Protein AF-A0A2T4K9V9-F1 (afdb_monomer_lite)

Organism: NCBI:txid586733

Radius of gyration: 20.97 Å; chains: 1; bounding box: 60×31×53 Å

Sequence (143 aa):
ILSKDGLMMILNDSIKNFSEFPALGLVLAVMLGIGVAEKTGYFDKLMVQVVHKAPKKFIVTVIIIIGILGNAAGDAAPIVLPPLTAMVFIKLGYHPIAGLAMAYASAIGGFSANFMIGMSDALLYAFTKPATQIVAKDVPVNV

Secondary structure (DSSP, 8-state):
--SHHHHHHHHHHHHHHHHT-HHHHHHHHHHHHHHHHHHTTHHHHHHHHHHHHS-GGGHHHHHHHHHHHGGGGTTHHHHHHHHHHHHHHHHHTS-HHHHHHHHHHHHHHTTT--SS--HHHHHHHHHHHHHHHHH-TT-----

InterPro domains:
  IPR004697 p-Aminobenzoyl-glutamate transport protein AbgT [PF03806] (1-142)
  IPR004697 p-Aminobenzoyl-glutamate transport protein AbgT [PTHR30282] (1-143)

pLDDT: mean 87.5, std 5.41, range [62.59, 95.69]

Foldseek 3Di:
DPDPVVVVCCVVCVVVCVVPQQLPVVCVVLCVVLVVCVVVCVLLVVLLVQLVPDDPVCSLVSLLQCLLACLSNPPCQLPRSLVSQLVVCVVVVHHSVVSNCSSNCSNVVNNPPDPDDGSVNVNCCSVVQVVVCVPDNPDDDDD

Structure (mmCIF, N/CA/C/O backbone):
data_AF-A0A2T4K9V9-F1
#
_entry.id   AF-A0A2T4K9V9-F1
#
loop_
_atom_site.group_PDB
_atom_site.id
_atom_site.type_symbol
_atom_site.label_atom_id
_atom_site.label_alt_id
_atom_site.label_comp_id
_atom_site.label_asym_id
_atom_site.label_entity_id
_atom_site.label_seq_id
_atom_site.pdbx_PDB_ins_code
_atom_site.Cartn_x
_atom_site.Cartn_y
_atom_site.Cartn_z
_atom_site.occupancy
_atom_site.B_iso_or_equiv
_atom_site.auth_seq_id
_atom_site.auth_comp_id
_atom_site.auth_asym_id
_atom_site.auth_atom_id
_atom_site.pdbx_PDB_model_num
ATOM 1 N N . ILE A 1 1 ? 30.217 -10.561 -19.905 1.00 62.59 1 ILE A N 1
ATOM 2 C CA . ILE A 1 1 ? 30.244 -9.558 -18.808 1.00 62.59 1 ILE A CA 1
ATOM 3 C C . ILE A 1 1 ? 31.646 -9.322 -18.253 1.00 62.59 1 ILE A C 1
ATOM 5 O O . ILE A 1 1 ? 32.067 -8.181 -18.276 1.00 62.59 1 ILE A O 1
ATOM 9 N N . LEU A 1 2 ? 32.413 -10.351 -17.865 1.00 78.88 2 LEU A N 1
ATOM 10 C CA . LEU A 1 2 ? 33.828 -10.211 -17.447 1.00 78.88 2 LEU A CA 1
ATOM 11 C C . LEU A 1 2 ? 34.828 -10.037 -18.620 1.00 78.88 2 LEU A C 1
ATOM 13 O O . LEU A 1 2 ? 35.995 -10.397 -18.514 1.00 78.88 2 LEU A O 1
ATOM 17 N N . SER A 1 3 ? 34.374 -9.507 -19.757 1.00 92.50 3 SER A N 1
ATOM 18 C CA . SER A 1 3 ? 35.203 -9.183 -20.925 1.00 92.50 3 SER A CA 1
ATOM 19 C C . SER A 1 3 ? 35.274 -7.667 -21.100 1.00 92.50 3 SER A C 1
ATOM 21 O O . SER A 1 3 ? 34.390 -6.956 -20.622 1.00 92.50 3 SER A O 1
ATOM 23 N N . LYS A 1 4 ? 36.290 -7.161 -21.812 1.00 90.38 4 LYS A N 1
ATOM 24 C CA . LYS A 1 4 ? 36.437 -5.724 -22.112 1.00 90.38 4 LYS A CA 1
ATOM 25 C C . LYS A 1 4 ? 35.155 -5.127 -22.710 1.00 90.38 4 LYS A C 1
ATOM 27 O O . LYS A 1 4 ? 34.688 -4.098 -22.234 1.00 90.38 4 LYS A O 1
ATOM 32 N N . ASP A 1 5 ? 34.553 -5.824 -23.672 1.00 90.88 5 ASP A N 1
ATOM 33 C CA . ASP A 1 5 ? 33.308 -5.395 -24.319 1.00 90.88 5 ASP A CA 1
ATOM 34 C C . ASP A 1 5 ? 32.115 -5.433 -23.356 1.00 90.88 5 ASP A C 1
ATOM 36 O O . ASP A 1 5 ? 31.276 -4.539 -23.366 1.00 90.88 5 ASP A O 1
ATOM 40 N N . GLY A 1 6 ? 32.063 -6.427 -22.462 1.00 90.12 6 GLY A N 1
ATOM 41 C CA . GLY A 1 6 ? 31.031 -6.509 -21.429 1.00 90.12 6 GLY A CA 1
ATOM 42 C C . GLY A 1 6 ? 31.125 -5.379 -20.402 1.00 90.12 6 GLY A C 1
ATOM 43 O O . GLY A 1 6 ? 30.097 -4.849 -19.991 1.00 90.12 6 GLY A O 1
ATOM 44 N N . LEU A 1 7 ? 32.344 -4.985 -20.020 1.00 91.31 7 LEU A N 1
ATOM 45 C CA . LEU A 1 7 ? 32.579 -3.850 -19.127 1.00 91.31 7 LEU A CA 1
ATOM 46 C C . LEU A 1 7 ? 32.198 -2.526 -19.806 1.00 91.31 7 LEU A C 1
ATOM 48 O O . LEU A 1 7 ? 31.542 -1.692 -19.188 1.00 91.31 7 LEU A O 1
ATOM 52 N N . MET A 1 8 ? 32.562 -2.353 -21.082 1.00 92.12 8 MET A N 1
ATOM 53 C CA . MET A 1 8 ? 32.164 -1.185 -21.876 1.00 92.12 8 MET A CA 1
ATOM 54 C C . MET A 1 8 ? 30.644 -1.089 -22.021 1.00 92.12 8 MET A C 1
ATOM 56 O O . MET A 1 8 ? 30.098 -0.008 -21.833 1.00 92.12 8 MET A O 1
ATOM 60 N N . MET A 1 9 ? 29.961 -2.205 -22.288 1.00 93.56 9 MET A N 1
ATOM 61 C CA . MET A 1 9 ? 28.498 -2.254 -22.361 1.00 93.56 9 MET A CA 1
ATOM 62 C C . MET A 1 9 ? 27.859 -1.823 -21.037 1.00 93.56 9 MET A C 1
ATOM 64 O O . MET A 1 9 ? 27.000 -0.950 -21.030 1.00 93.56 9 MET A O 1
ATOM 68 N N . ILE A 1 10 ? 28.314 -2.367 -19.900 1.00 92.44 10 ILE A N 1
ATOM 69 C CA . ILE A 1 10 ? 27.787 -1.973 -18.584 1.00 92.44 10 ILE A CA 1
ATOM 70 C C . ILE A 1 10 ? 27.996 -0.475 -18.353 1.00 92.44 10 ILE A C 1
ATOM 72 O O . ILE A 1 10 ? 27.044 0.221 -18.022 1.00 92.44 10 ILE A O 1
ATOM 76 N N . LEU A 1 11 ? 29.212 0.040 -18.535 1.00 91.00 11 LEU A N 1
ATOM 77 C CA . LEU A 1 11 ? 29.516 1.443 -18.242 1.00 91.00 11 LEU A CA 1
ATOM 78 C C . LEU A 1 11 ? 28.771 2.419 -19.166 1.00 91.00 11 LEU A C 1
ATOM 80 O O . LEU A 1 11 ? 28.306 3.452 -18.689 1.00 91.00 11 LEU A O 1
ATOM 84 N N . ASN A 1 12 ? 28.620 2.086 -20.450 1.00 93.62 12 ASN A N 1
ATOM 85 C CA . ASN A 1 12 ? 27.952 2.954 -21.421 1.00 93.62 12 ASN A CA 1
ATOM 86 C C . ASN A 1 12 ? 26.423 2.899 -21.301 1.00 93.62 12 ASN A C 1
ATOM 88 O O . ASN A 1 12 ? 25.767 3.940 -21.355 1.00 93.62 12 ASN A O 1
ATOM 92 N N . ASP A 1 13 ? 25.853 1.708 -21.101 1.00 93.31 13 ASP A N 1
ATOM 93 C CA . ASP A 1 13 ? 24.401 1.521 -21.149 1.00 93.31 13 ASP A CA 1
ATOM 94 C C . ASP A 1 13 ? 23.731 1.667 -19.774 1.00 93.31 13 ASP A C 1
ATOM 96 O O . ASP A 1 13 ? 22.511 1.797 -19.712 1.00 93.31 13 ASP A O 1
ATOM 100 N N . SER A 1 14 ? 24.481 1.687 -18.661 1.00 91.81 14 SER A N 1
ATOM 101 C CA . SER A 1 14 ? 23.902 1.743 -17.302 1.00 91.81 14 SER A CA 1
ATOM 102 C C . SER A 1 14 ? 22.948 2.919 -17.091 1.00 91.81 14 SER A C 1
ATOM 104 O O . SER A 1 14 ? 21.842 2.719 -16.594 1.00 91.81 14 SER A O 1
ATOM 106 N N . ILE A 1 15 ? 23.349 4.138 -17.474 1.00 92.56 15 ILE A N 1
ATOM 107 C CA . ILE A 1 15 ? 22.515 5.338 -17.281 1.00 92.56 15 ILE A CA 1
ATOM 108 C C . ILE A 1 15 ? 21.251 5.234 -18.133 1.00 92.56 15 ILE A C 1
ATOM 110 O O . ILE A 1 15 ? 20.158 5.471 -17.628 1.00 92.56 15 ILE A O 1
ATOM 114 N N . LYS A 1 16 ? 21.402 4.820 -19.397 1.00 91.00 16 LYS A N 1
ATOM 115 C CA . LYS A 1 16 ? 20.293 4.657 -20.338 1.00 91.00 16 LYS A CA 1
ATOM 116 C C . LYS A 1 16 ? 19.290 3.616 -19.838 1.00 91.00 16 LYS A C 1
ATOM 118 O O . LYS A 1 16 ? 18.106 3.918 -19.728 1.00 91.00 16 LYS A O 1
ATOM 123 N N . ASN A 1 17 ? 19.771 2.432 -19.462 1.00 89.31 17 ASN A N 1
ATOM 124 C CA . ASN A 1 17 ? 18.948 1.342 -18.939 1.00 89.31 17 ASN A CA 1
ATOM 125 C C . ASN A 1 17 ? 18.212 1.746 -17.656 1.00 89.31 17 ASN A C 1
ATOM 127 O O . ASN A 1 17 ? 17.058 1.370 -17.475 1.00 89.31 17 ASN A O 1
ATOM 131 N N . PHE A 1 18 ? 18.858 2.518 -16.775 1.00 87.56 18 PHE A N 1
ATOM 132 C CA . PHE A 1 18 ? 18.225 3.029 -15.562 1.00 87.56 18 PHE A CA 1
ATOM 133 C C . PHE A 1 18 ? 17.147 4.077 -15.874 1.00 87.56 18 PHE A C 1
ATOM 135 O O . PHE A 1 18 ? 16.040 3.986 -15.350 1.00 87.56 18 PHE A O 1
ATOM 142 N N . SER A 1 19 ? 17.438 5.052 -16.742 1.00 89.00 19 SER A N 1
ATOM 143 C CA . SER A 1 19 ? 16.506 6.141 -17.063 1.00 89.00 19 SER A CA 1
ATOM 144 C C . SER A 1 19 ? 15.314 5.701 -17.911 1.00 89.00 19 SER A C 1
ATOM 146 O O . SER A 1 19 ? 14.223 6.242 -17.757 1.00 89.00 19 SER A O 1
ATOM 148 N N . GLU A 1 20 ? 15.513 4.730 -18.806 1.00 86.62 20 GLU A N 1
ATOM 149 C CA . GLU A 1 20 ? 14.460 4.169 -19.665 1.00 86.62 20 GLU A CA 1
ATOM 150 C C . GLU A 1 20 ? 13.649 3.077 -18.954 1.00 86.62 20 GLU A C 1
ATOM 152 O O . GLU A 1 20 ? 12.705 2.532 -19.527 1.00 86.62 20 GLU A O 1
ATOM 157 N N . PHE A 1 21 ? 13.989 2.754 -17.702 1.00 84.19 21 PHE A N 1
ATOM 158 C CA . PHE A 1 21 ? 13.283 1.744 -16.939 1.00 84.19 21 PHE A CA 1
ATOM 159 C C . PHE A 1 21 ? 11.834 2.186 -16.664 1.00 84.19 21 PHE A C 1
ATOM 161 O O . PHE A 1 21 ? 11.625 3.149 -15.917 1.00 84.19 21 PHE A O 1
ATOM 168 N N . PRO A 1 22 ? 10.813 1.489 -17.205 1.00 79.62 22 PRO A N 1
ATOM 169 C CA . PRO A 1 22 ? 9.435 1.990 -17.207 1.00 79.62 22 PRO A CA 1
ATOM 170 C C . PRO A 1 22 ? 8.861 2.288 -15.816 1.00 79.62 22 PRO A C 1
ATOM 172 O O . PRO A 1 22 ? 8.049 3.197 -15.657 1.00 79.62 22 PRO A O 1
ATOM 175 N N . ALA A 1 23 ? 9.300 1.550 -14.793 1.00 82.38 23 ALA A N 1
ATOM 176 C CA . ALA A 1 23 ? 8.821 1.728 -13.426 1.00 82.38 23 ALA A CA 1
ATOM 177 C C . ALA A 1 23 ? 9.350 3.012 -12.756 1.00 82.38 23 ALA A C 1
ATOM 179 O O . ALA A 1 23 ? 8.699 3.526 -11.848 1.00 82.38 23 ALA A O 1
ATOM 180 N N . LEU A 1 24 ? 10.498 3.554 -13.183 1.00 86.44 24 LEU A N 1
ATOM 181 C CA . LEU A 1 24 ? 11.181 4.633 -12.459 1.00 86.44 24 LEU A CA 1
ATOM 182 C C . LEU A 1 24 ? 10.347 5.921 -12.419 1.00 86.44 24 LEU A C 1
ATOM 184 O O . LEU A 1 24 ? 10.061 6.444 -11.342 1.00 86.44 24 LEU A O 1
ATOM 188 N N . GLY A 1 25 ? 9.930 6.422 -13.584 1.00 83.94 25 GLY A N 1
ATOM 189 C CA . GLY A 1 25 ? 9.171 7.674 -13.672 1.00 83.94 25 GLY A CA 1
ATOM 190 C C . GLY A 1 25 ? 7.815 7.593 -12.968 1.00 83.94 25 GLY A C 1
ATOM 191 O O . GLY A 1 25 ? 7.418 8.525 -12.267 1.00 83.94 25 GLY A O 1
ATOM 192 N N . LEU A 1 26 ? 7.139 6.450 -13.100 1.00 82.62 26 LEU A N 1
ATOM 193 C CA . LEU A 1 26 ? 5.855 6.190 -12.457 1.00 82.62 26 LEU A CA 1
ATOM 194 C C . LEU A 1 26 ? 5.970 6.232 -10.927 1.00 82.62 26 LEU A C 1
ATOM 196 O O . LEU A 1 26 ? 5.211 6.946 -10.274 1.00 82.62 26 LEU A O 1
ATOM 200 N N . VAL A 1 27 ? 6.924 5.490 -10.357 1.00 83.50 27 VAL A N 1
ATOM 201 C CA . VAL A 1 27 ? 7.110 5.413 -8.900 1.00 83.50 27 VAL A CA 1
ATOM 202 C C . VAL A 1 27 ? 7.413 6.788 -8.322 1.00 83.50 27 VAL A C 1
ATOM 204 O O . VAL A 1 27 ? 6.806 7.166 -7.324 1.00 83.50 27 VAL A O 1
ATOM 207 N N . LEU A 1 28 ? 8.295 7.561 -8.962 1.00 88.19 28 LEU A N 1
ATOM 208 C CA . LEU A 1 28 ? 8.646 8.907 -8.503 1.00 88.19 28 LEU A CA 1
ATOM 209 C C . LEU A 1 28 ? 7.425 9.836 -8.467 1.00 88.19 28 LEU A C 1
ATOM 211 O O . LEU A 1 28 ? 7.206 10.522 -7.468 1.00 88.19 28 LEU A O 1
ATOM 215 N N . ALA A 1 29 ? 6.605 9.830 -9.520 1.00 87.50 29 ALA A N 1
ATOM 216 C CA . ALA A 1 29 ? 5.401 10.655 -9.583 1.00 87.50 29 ALA A CA 1
ATOM 217 C C . ALA A 1 29 ? 4.380 10.277 -8.494 1.00 87.50 29 ALA A C 1
ATOM 219 O O . ALA A 1 29 ? 3.839 11.156 -7.821 1.00 87.50 29 ALA A O 1
ATOM 220 N N . VAL A 1 30 ? 4.145 8.977 -8.279 1.00 84.44 30 VAL A N 1
ATOM 221 C CA . VAL A 1 30 ? 3.197 8.507 -7.256 1.00 84.44 30 VAL A CA 1
ATOM 222 C C . VAL A 1 30 ? 3.725 8.779 -5.842 1.00 84.44 30 VAL A C 1
ATOM 224 O O . VAL A 1 30 ? 2.974 9.263 -4.995 1.00 84.44 30 VAL A O 1
ATOM 227 N N . MET A 1 31 ? 5.015 8.536 -5.588 1.00 84.94 31 MET A N 1
ATOM 228 C CA . MET A 1 31 ? 5.652 8.789 -4.288 1.00 84.94 31 MET A CA 1
ATOM 229 C C . MET A 1 31 ? 5.613 10.264 -3.888 1.00 84.94 31 MET A C 1
ATOM 231 O O . MET A 1 31 ? 5.459 10.562 -2.707 1.00 84.94 31 MET A O 1
ATOM 235 N N . LEU A 1 32 ? 5.694 11.197 -4.843 1.00 89.56 32 LEU A N 1
ATOM 236 C CA . LEU A 1 32 ? 5.506 12.621 -4.552 1.00 89.56 32 LEU A CA 1
ATOM 237 C C . LEU A 1 32 ? 4.095 12.907 -4.019 1.00 89.56 32 LEU A C 1
ATOM 239 O O . LEU A 1 32 ? 3.949 13.604 -3.015 1.00 89.56 32 LEU A O 1
ATOM 243 N N . GLY A 1 33 ? 3.062 12.340 -4.647 1.00 87.38 33 GLY A N 1
ATOM 244 C CA . GLY A 1 33 ? 1.676 12.490 -4.195 1.00 87.38 33 GLY A CA 1
ATOM 245 C C . GLY A 1 33 ? 1.433 11.865 -2.819 1.00 87.38 33 GLY A C 1
ATOM 246 O O . GLY A 1 33 ? 0.886 12.524 -1.930 1.00 87.38 33 GLY A O 1
ATOM 247 N N . ILE A 1 34 ? 1.889 10.624 -2.624 1.00 83.25 34 ILE A N 1
ATOM 248 C CA . ILE A 1 34 ? 1.768 9.912 -1.342 1.00 83.25 34 ILE A CA 1
ATOM 249 C C . ILE A 1 34 ? 2.533 10.653 -0.247 1.00 83.25 34 ILE A C 1
ATOM 251 O O . ILE A 1 34 ? 1.964 10.913 0.807 1.00 83.25 34 ILE A O 1
ATOM 255 N N . GLY A 1 35 ? 3.766 11.090 -0.514 1.00 85.94 35 GLY A N 1
ATOM 256 C CA . GLY A 1 35 ? 4.579 11.821 0.455 1.00 85.94 35 GLY A CA 1
ATOM 257 C C . GLY A 1 35 ? 3.913 13.113 0.935 1.00 85.94 35 GLY A C 1
ATOM 258 O O . GLY A 1 35 ? 3.941 13.409 2.128 1.00 85.94 35 GLY A O 1
ATOM 259 N N . VAL A 1 36 ? 3.250 13.863 0.047 1.00 90.25 36 VAL A N 1
ATOM 260 C CA . VAL A 1 36 ? 2.474 15.052 0.446 1.00 90.25 36 VAL A CA 1
ATOM 261 C C . VAL A 1 36 ? 1.258 14.665 1.295 1.00 90.25 36 VAL A C 1
ATOM 263 O O . VAL A 1 36 ? 1.019 15.268 2.346 1.00 90.25 36 VAL A O 1
ATOM 266 N N . ALA A 1 37 ? 0.490 13.658 0.881 1.00 87.56 37 ALA A N 1
ATOM 267 C CA . ALA A 1 37 ? -0.688 13.203 1.622 1.00 87.56 37 ALA A CA 1
ATOM 268 C C . ALA A 1 37 ? -0.326 12.648 3.014 1.00 87.56 37 ALA A C 1
ATOM 270 O O . ALA A 1 37 ? -1.018 12.910 3.999 1.00 87.56 37 ALA A O 1
ATOM 271 N N . GLU A 1 38 ? 0.794 11.944 3.125 1.00 82.44 38 GLU A N 1
ATOM 272 C CA . GLU A 1 38 ? 1.291 11.395 4.381 1.00 82.44 38 GLU A CA 1
ATOM 273 C C . GLU A 1 38 ? 1.836 12.496 5.298 1.00 82.44 38 GLU A C 1
ATOM 275 O O . GLU A 1 38 ? 1.433 12.594 6.456 1.00 82.44 38 GLU A O 1
ATOM 280 N N . LYS A 1 39 ? 2.666 13.417 4.782 1.00 86.62 39 LYS A N 1
ATOM 281 C CA . LYS A 1 39 ? 3.201 14.535 5.586 1.00 86.62 39 LYS A CA 1
ATOM 282 C C . LYS A 1 39 ? 2.130 15.505 6.074 1.00 86.62 39 LYS A C 1
ATOM 284 O O . LYS A 1 39 ? 2.325 16.155 7.098 1.00 86.62 39 LYS A O 1
ATOM 289 N N . THR A 1 40 ? 1.004 15.599 5.373 1.00 89.75 40 THR A N 1
ATOM 290 C CA . THR A 1 40 ? -0.154 16.392 5.816 1.00 89.75 40 THR A CA 1
ATOM 291 C C . THR A 1 40 ? -1.053 15.648 6.812 1.00 89.75 40 THR A C 1
ATOM 293 O O . THR A 1 40 ? -1.981 16.248 7.362 1.00 89.75 40 THR A O 1
ATOM 296 N N . GLY A 1 41 ? -0.792 14.361 7.073 1.00 86.81 41 GLY A N 1
ATOM 297 C CA . GLY A 1 41 ? -1.624 13.506 7.922 1.00 86.81 41 GLY A CA 1
ATOM 298 C C . GLY A 1 41 ? -3.003 13.222 7.321 1.00 86.81 41 GLY A C 1
ATOM 299 O O . GLY A 1 41 ? -3.955 12.950 8.059 1.00 86.81 41 GLY A O 1
ATOM 300 N N . TYR A 1 42 ? -3.145 13.339 5.995 1.00 88.00 42 TYR A N 1
ATOM 301 C CA . TYR A 1 42 ? -4.417 13.154 5.299 1.00 88.00 42 TYR A CA 1
ATOM 302 C C . TYR A 1 42 ? -4.966 11.743 5.525 1.00 88.00 42 TYR A C 1
ATOM 304 O O . TYR A 1 42 ? -6.112 11.586 5.951 1.00 88.00 42 TYR A O 1
ATOM 312 N N . PHE A 1 43 ? -4.132 10.726 5.297 1.00 84.62 43 PHE A N 1
ATOM 313 C CA . PHE A 1 43 ? -4.535 9.328 5.420 1.00 84.62 43 PHE A CA 1
ATOM 314 C C . PHE A 1 43 ? -4.870 8.934 6.859 1.00 84.62 43 PHE A C 1
ATOM 316 O O . PHE A 1 43 ? -5.914 8.321 7.083 1.00 84.62 43 PHE A O 1
ATOM 323 N N . ASP A 1 44 ? -4.073 9.374 7.834 1.00 83.31 44 ASP A N 1
ATOM 324 C CA . ASP A 1 44 ? -4.325 9.126 9.258 1.00 83.31 44 ASP A CA 1
ATOM 325 C C . ASP A 1 44 ? -5.709 9.638 9.670 1.00 83.31 44 ASP A C 1
ATOM 327 O O . ASP A 1 44 ? -6.526 8.907 10.242 1.00 83.31 44 ASP A O 1
ATOM 331 N N . LYS A 1 45 ? -6.016 10.896 9.328 1.00 88.94 45 LYS A N 1
ATOM 332 C CA . LYS A 1 45 ? -7.314 11.506 9.645 1.00 88.94 45 LYS A CA 1
ATOM 333 C C . LYS A 1 45 ? -8.457 10.843 8.889 1.00 88.94 45 LYS A C 1
ATOM 335 O O . LYS A 1 45 ? -9.523 10.639 9.472 1.00 88.94 45 LYS A O 1
ATOM 340 N N . LEU A 1 46 ? -8.246 10.494 7.620 1.00 88.62 46 LEU A N 1
ATOM 341 C CA . LEU A 1 46 ? -9.248 9.821 6.801 1.00 88.62 46 LEU A CA 1
ATOM 342 C C . LEU A 1 46 ? -9.632 8.469 7.415 1.00 88.62 46 LEU A C 1
ATOM 344 O O . LEU A 1 46 ? -10.817 8.222 7.638 1.00 88.62 46 LEU A O 1
ATOM 348 N N . MET A 1 47 ? -8.652 7.630 7.762 1.00 85.44 47 MET A N 1
ATOM 349 C CA . MET A 1 47 ? -8.890 6.316 8.373 1.00 85.44 47 MET A CA 1
ATOM 350 C C . MET A 1 47 ? -9.654 6.444 9.694 1.00 85.44 47 MET A C 1
ATOM 352 O O . MET A 1 47 ? -10.670 5.772 9.896 1.00 85.44 47 MET A O 1
ATOM 356 N N . VAL A 1 48 ? -9.230 7.365 10.566 1.00 85.69 48 VAL A N 1
ATOM 357 C CA . VAL A 1 48 ? -9.920 7.642 11.836 1.00 85.69 48 VAL A CA 1
ATOM 358 C C . VAL A 1 48 ? -11.366 8.069 11.594 1.00 85.69 48 VAL A C 1
ATOM 360 O O . VAL A 1 48 ? -12.276 7.567 12.263 1.00 85.69 48 VAL A O 1
ATOM 363 N N . GLN A 1 49 ? -11.598 8.965 10.636 1.00 89.88 49 GLN A N 1
ATOM 364 C CA . GLN A 1 49 ? -12.923 9.499 10.341 1.00 89.88 49 GLN A CA 1
ATOM 365 C C . GLN A 1 49 ? -13.870 8.435 9.772 1.00 89.88 49 GLN A C 1
ATOM 367 O O . GLN A 1 49 ? -15.037 8.397 10.172 1.00 89.88 49 GLN A O 1
ATOM 372 N N . VAL A 1 50 ? -13.400 7.576 8.863 1.00 87.81 50 VAL A N 1
ATOM 373 C CA . VAL A 1 50 ? -14.240 6.517 8.277 1.00 87.81 50 VAL A CA 1
ATOM 374 C C . VAL A 1 50 ? -14.639 5.503 9.350 1.00 87.81 50 VAL A C 1
ATOM 376 O O . VAL A 1 50 ? -15.818 5.168 9.455 1.00 87.81 50 VAL A O 1
ATOM 379 N N . VAL A 1 51 ? -13.704 5.088 10.211 1.00 86.06 51 VAL A N 1
ATOM 380 C CA . VAL A 1 51 ? -14.006 4.170 11.320 1.00 86.06 51 VAL A CA 1
ATOM 381 C C . VAL A 1 51 ? -14.987 4.795 12.320 1.00 86.06 51 VAL A C 1
ATOM 383 O O . VAL A 1 51 ? -15.918 4.124 12.760 1.00 86.06 51 VAL A O 1
ATOM 386 N N . HIS A 1 52 ? -14.846 6.086 12.643 1.00 84.19 52 HIS A N 1
ATOM 387 C CA . HIS A 1 52 ? -15.772 6.779 13.553 1.00 84.19 52 HIS A CA 1
ATOM 388 C C . HIS A 1 52 ? -17.184 6.945 12.980 1.00 84.19 52 HIS A C 1
ATOM 390 O O . HIS A 1 52 ? -18.152 6.936 13.740 1.00 84.19 52 HIS A O 1
ATOM 396 N N . LYS A 1 53 ? -17.317 7.114 11.660 1.00 88.88 53 LYS A N 1
ATOM 397 C CA . LYS A 1 53 ? -18.620 7.242 10.987 1.00 88.88 53 LYS A CA 1
ATOM 398 C C . LYS A 1 53 ? -19.265 5.893 10.654 1.00 88.88 53 LYS A C 1
ATOM 400 O O . LYS A 1 53 ? -20.427 5.868 10.250 1.00 88.88 53 LYS A O 1
ATOM 405 N N . ALA A 1 54 ? -18.544 4.783 10.811 1.00 89.06 54 ALA A N 1
ATOM 406 C CA . ALA A 1 54 ? -19.044 3.461 10.471 1.00 89.06 54 ALA A CA 1
ATOM 407 C C . ALA A 1 54 ? -20.209 3.038 11.393 1.00 89.06 54 ALA A C 1
ATOM 409 O O . ALA A 1 54 ? -20.105 3.135 12.620 1.00 89.06 54 ALA A O 1
ATOM 410 N N . PRO A 1 55 ? -21.322 2.517 10.845 1.00 88.81 55 PRO A N 1
ATOM 411 C CA . PRO A 1 55 ? -22.410 1.992 11.661 1.00 88.81 55 PRO A CA 1
ATOM 412 C C . PRO A 1 55 ? -21.945 0.756 12.442 1.00 88.81 55 PRO A C 1
ATOM 414 O O . PRO A 1 55 ? -21.306 -0.137 11.884 1.00 88.81 55 PRO A O 1
ATOM 417 N N . LYS A 1 56 ? -22.332 0.657 13.724 1.00 85.62 56 LYS A N 1
ATOM 418 C CA . LYS A 1 56 ? -21.898 -0.419 14.643 1.00 85.62 56 LYS A CA 1
ATOM 419 C C . LYS A 1 56 ? -22.054 -1.832 14.066 1.00 85.62 56 LYS A C 1
ATOM 421 O O . LYS A 1 56 ? -21.210 -2.683 14.313 1.00 85.62 56 LYS A O 1
ATOM 426 N N . LYS A 1 57 ? -23.109 -2.074 13.278 1.00 89.50 57 LYS A N 1
ATOM 427 C CA . LYS A 1 57 ? -23.400 -3.383 12.669 1.00 89.50 57 LYS A CA 1
ATOM 428 C C . LYS A 1 57 ? -22.362 -3.818 11.623 1.00 89.50 57 LYS A C 1
ATOM 430 O O . LYS A 1 57 ? -22.156 -5.012 11.459 1.00 89.50 57 LYS A O 1
ATOM 435 N N . PHE A 1 58 ? -21.712 -2.876 10.939 1.00 92.38 58 PHE A N 1
ATOM 436 C CA . PHE A 1 58 ? -20.777 -3.156 9.839 1.00 92.38 58 PHE A CA 1
ATOM 437 C C . PHE A 1 58 ? -19.337 -2.737 10.143 1.00 92.38 58 PHE A C 1
ATOM 439 O O . PHE A 1 58 ? -18.484 -2.790 9.263 1.00 92.38 58 PHE A O 1
ATOM 446 N N . ILE A 1 59 ? -19.043 -2.326 11.376 1.00 91.38 59 ILE A N 1
ATOM 447 C CA . ILE A 1 59 ? -17.755 -1.715 11.714 1.00 91.38 59 ILE A CA 1
ATOM 448 C C . ILE A 1 59 ? -16.564 -2.641 11.451 1.00 91.38 59 ILE A C 1
ATOM 450 O O . ILE A 1 59 ? -15.557 -2.187 10.925 1.00 91.38 59 ILE A O 1
ATOM 454 N N . VAL A 1 60 ? -16.702 -3.943 11.721 1.00 92.12 60 VAL A N 1
ATOM 455 C CA . VAL A 1 60 ? -15.657 -4.940 11.440 1.00 92.12 60 VAL A CA 1
ATOM 456 C C . VAL A 1 60 ? -15.380 -5.028 9.940 1.00 92.12 60 VAL A C 1
ATOM 458 O O . VAL A 1 60 ? -14.232 -4.932 9.523 1.00 92.12 60 VAL A O 1
ATOM 461 N N . THR A 1 61 ? -16.426 -5.141 9.118 1.00 93.00 61 THR A N 1
ATOM 462 C CA . THR A 1 61 ? -16.301 -5.172 7.654 1.00 93.00 61 THR A CA 1
ATOM 463 C C . THR A 1 61 ? -15.672 -3.890 7.119 1.00 93.00 61 THR A C 1
ATOM 465 O O . THR A 1 61 ? -14.798 -3.947 6.260 1.00 93.00 61 THR A O 1
ATOM 468 N N . VAL A 1 62 ? -16.076 -2.735 7.654 1.00 93.25 62 VAL A N 1
ATOM 469 C CA . VAL A 1 62 ? -15.515 -1.434 7.274 1.00 93.25 62 VAL A CA 1
ATOM 470 C C . VAL A 1 62 ? -14.027 -1.361 7.613 1.00 93.25 62 VAL A C 1
ATOM 472 O O . VAL A 1 62 ? -13.247 -0.942 6.767 1.00 93.25 62 VAL A O 1
ATOM 475 N N . ILE A 1 63 ? -13.615 -1.812 8.801 1.00 92.81 63 ILE A N 1
ATOM 476 C CA . ILE A 1 63 ? -12.199 -1.839 9.192 1.00 92.81 63 ILE A CA 1
ATOM 477 C C . ILE A 1 63 ? -11.387 -2.730 8.249 1.00 92.81 63 ILE A C 1
ATOM 479 O O . ILE A 1 63 ? -10.336 -2.299 7.789 1.00 92.81 63 ILE A O 1
ATOM 483 N N . ILE A 1 64 ? -11.884 -3.925 7.913 1.00 93.19 64 ILE A N 1
ATOM 484 C CA . ILE A 1 64 ? -11.197 -4.835 6.982 1.00 93.19 64 ILE A CA 1
ATOM 485 C C . ILE A 1 64 ? -11.030 -4.180 5.607 1.00 93.19 64 ILE A C 1
ATOM 487 O O . ILE A 1 64 ? -9.940 -4.208 5.044 1.00 93.19 64 ILE A O 1
ATOM 491 N N . ILE A 1 65 ? -12.087 -3.557 5.076 1.00 91.44 65 ILE A N 1
ATOM 492 C CA . ILE A 1 65 ? -12.039 -2.877 3.774 1.00 91.44 65 ILE A CA 1
ATOM 493 C C . ILE A 1 65 ? -11.046 -1.711 3.798 1.00 91.44 65 ILE A C 1
ATOM 495 O O . ILE A 1 65 ? -10.268 -1.559 2.861 1.00 91.44 65 ILE A O 1
ATOM 499 N N . ILE A 1 66 ? -11.045 -0.902 4.861 1.00 90.44 66 ILE A N 1
ATOM 500 C CA . ILE A 1 66 ? -10.080 0.195 5.018 1.00 90.44 66 ILE A CA 1
ATOM 501 C C . ILE A 1 66 ? -8.657 -0.345 5.134 1.00 90.44 66 ILE A C 1
ATOM 503 O O . ILE A 1 66 ? -7.748 0.270 4.592 1.00 90.44 66 ILE A O 1
ATOM 507 N N . GLY A 1 67 ? -8.455 -1.471 5.8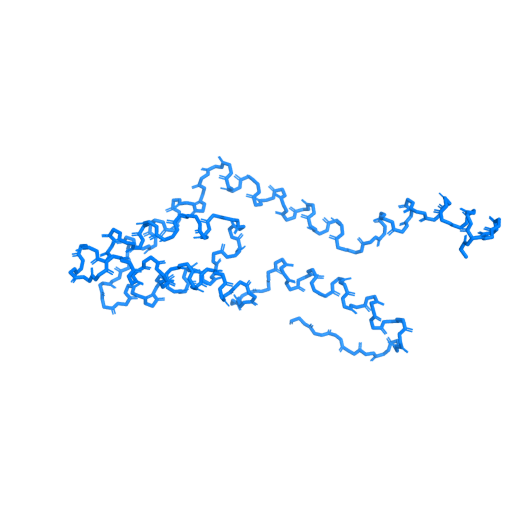21 1.00 91.00 67 GLY A N 1
ATOM 508 C CA . GLY A 1 67 ? -7.156 -2.133 5.895 1.00 91.00 67 GLY A CA 1
ATOM 509 C C . GLY A 1 67 ? -6.648 -2.512 4.514 1.00 91.00 67 GLY A C 1
ATOM 510 O O . GLY A 1 67 ? -5.553 -2.102 4.147 1.00 91.00 67 GLY A O 1
ATOM 511 N N . ILE A 1 68 ? -7.478 -3.198 3.726 1.00 90.25 68 ILE A N 1
ATOM 512 C CA . ILE A 1 68 ? -7.147 -3.611 2.355 1.00 90.25 68 ILE A CA 1
ATOM 513 C C . ILE A 1 68 ? -6.812 -2.391 1.479 1.00 90.25 68 ILE A C 1
ATOM 515 O O . ILE A 1 68 ? -5.737 -2.327 0.893 1.00 90.25 68 ILE A O 1
ATOM 519 N N . LEU A 1 69 ? -7.694 -1.386 1.449 1.00 87.88 69 LEU A N 1
ATOM 520 C CA . LEU A 1 69 ? -7.505 -0.160 0.655 1.00 87.88 69 LEU A CA 1
ATOM 521 C C . LEU A 1 69 ? -6.435 0.783 1.217 1.00 87.88 69 LEU A C 1
ATOM 523 O O . LEU A 1 69 ? -6.080 1.785 0.596 1.00 87.88 69 LEU A O 1
ATOM 527 N N . GLY A 1 70 ? -5.948 0.492 2.418 1.00 85.56 70 GLY A N 1
ATOM 528 C CA . GLY A 1 70 ? -4.944 1.273 3.110 1.00 85.56 70 GLY A CA 1
ATOM 529 C C . GLY A 1 70 ? -3.568 1.205 2.454 1.00 85.56 70 GLY A C 1
ATOM 530 O O . GLY A 1 70 ? -2.749 2.077 2.717 1.00 85.56 70 GLY A O 1
ATOM 531 N N . ASN A 1 71 ? -3.323 0.247 1.557 1.00 82.75 71 ASN A N 1
ATOM 532 C CA . ASN A 1 71 ? -2.098 0.190 0.752 1.00 82.75 71 ASN A CA 1
ATOM 533 C C . ASN A 1 71 ? -1.891 1.446 -0.124 1.00 82.75 71 ASN A C 1
ATOM 535 O O . ASN A 1 71 ? -0.756 1.844 -0.377 1.00 82.75 71 ASN A O 1
ATOM 539 N N . ALA A 1 72 ? -2.969 2.118 -0.546 1.00 77.75 72 ALA A N 1
ATOM 540 C CA . ALA A 1 72 ? -2.912 3.362 -1.310 1.00 77.75 72 ALA A CA 1
ATOM 541 C C . ALA A 1 72 ? -2.367 4.525 -0.469 1.00 77.75 72 ALA A C 1
ATOM 543 O O . ALA A 1 72 ? -1.839 5.496 -1.010 1.00 77.75 72 ALA A O 1
ATOM 544 N N . ALA A 1 73 ? -2.479 4.406 0.856 1.00 70.75 73 ALA A N 1
ATOM 545 C CA . ALA A 1 73 ? -1.922 5.328 1.831 1.00 70.75 73 ALA A CA 1
ATOM 546 C C . ALA A 1 73 ? -0.456 5.028 2.190 1.00 70.75 73 ALA A C 1
ATOM 548 O O . ALA A 1 73 ? 0.054 5.591 3.158 1.00 70.75 73 ALA A O 1
ATOM 549 N N . GLY A 1 74 ? 0.208 4.131 1.453 1.00 73.62 74 GLY A N 1
ATOM 550 C CA . GLY A 1 74 ? 1.563 3.686 1.762 1.00 73.62 74 GLY A CA 1
ATOM 551 C C . GLY A 1 74 ? 1.612 2.919 3.085 1.00 73.62 74 GLY A C 1
ATOM 552 O O . GLY A 1 74 ? 0.840 1.984 3.300 1.00 73.62 74 GLY A O 1
ATOM 553 N N . ASP A 1 75 ? 2.498 3.344 3.986 1.00 73.88 75 ASP A N 1
ATOM 554 C CA . ASP A 1 75 ? 2.791 2.644 5.244 1.00 73.88 75 ASP A CA 1
ATOM 555 C C . ASP A 1 75 ? 1.898 3.076 6.424 1.00 73.88 75 ASP A C 1
ATOM 557 O O . ASP A 1 75 ? 2.043 2.578 7.543 1.00 73.88 75 ASP A O 1
ATOM 561 N N . ALA A 1 76 ? 0.931 3.972 6.197 1.00 77.62 76 ALA A N 1
ATOM 562 C CA . ALA A 1 76 ? 0.056 4.468 7.260 1.00 77.62 76 ALA A CA 1
ATOM 563 C C . ALA A 1 76 ? -0.892 3.382 7.807 1.00 77.62 76 ALA A C 1
ATOM 565 O O . ALA A 1 76 ? -1.117 3.294 9.018 1.00 77.62 76 ALA A O 1
ATOM 566 N N . ALA A 1 77 ? -1.446 2.522 6.945 1.00 84.12 77 ALA A N 1
ATOM 567 C CA . ALA A 1 77 ? -2.488 1.574 7.351 1.00 84.12 77 ALA A CA 1
ATOM 568 C C . ALA A 1 77 ? -2.011 0.512 8.362 1.00 84.12 77 ALA A C 1
ATOM 570 O O . ALA A 1 77 ? -2.686 0.333 9.380 1.00 84.12 77 ALA A O 1
ATOM 571 N N . PRO A 1 78 ? -0.850 -0.153 8.180 1.00 86.81 78 PRO A N 1
ATOM 572 C CA . PRO A 1 78 ? -0.339 -1.111 9.161 1.00 86.81 78 PRO A CA 1
ATOM 573 C C . PRO A 1 78 ? 0.032 -0.480 10.511 1.00 86.81 78 PRO A C 1
ATOM 575 O O . PRO A 1 78 ? 0.111 -1.196 11.506 1.00 86.81 78 PRO A O 1
ATOM 578 N N . ILE A 1 79 ? 0.258 0.837 10.561 1.00 87.12 79 ILE A N 1
ATOM 579 C CA . ILE A 1 79 ? 0.695 1.555 11.767 1.00 87.12 79 ILE A CA 1
ATOM 580 C C . ILE A 1 79 ? -0.504 2.132 12.531 1.00 87.12 79 ILE A C 1
ATOM 582 O O . ILE A 1 79 ? -0.613 1.971 13.748 1.00 87.12 79 ILE A O 1
ATOM 586 N N . VAL A 1 80 ? -1.425 2.791 11.827 1.00 87.75 80 VAL A N 1
ATOM 587 C CA . VAL A 1 80 ? -2.518 3.571 12.433 1.00 87.75 80 VAL A CA 1
ATOM 588 C C . VAL A 1 80 ? -3.747 2.711 12.720 1.00 87.75 80 VAL A C 1
ATOM 590 O O . VAL A 1 80 ? -4.413 2.880 13.748 1.00 87.75 80 VAL A O 1
ATOM 593 N N . LEU A 1 81 ? -4.063 1.769 11.832 1.00 90.8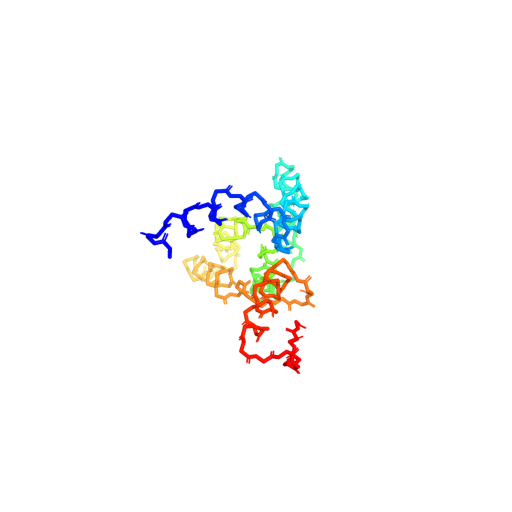1 81 LEU A N 1
ATOM 594 C CA . LEU A 1 81 ? -5.301 0.999 11.910 1.00 90.81 81 LEU A CA 1
ATOM 595 C C . LEU A 1 81 ? -5.348 0.011 13.095 1.00 90.81 81 LEU A C 1
ATOM 597 O O . LEU A 1 81 ? -6.416 -0.093 13.711 1.00 90.81 81 LEU A O 1
ATOM 601 N N . PRO A 1 82 ? -4.253 -0.682 13.481 1.00 93.38 82 PRO A N 1
ATOM 602 C CA . PRO A 1 82 ? -4.281 -1.608 14.615 1.00 93.38 82 PRO A CA 1
ATOM 603 C C . PRO A 1 82 ? -4.620 -0.965 15.974 1.00 93.38 82 PRO A C 1
ATOM 605 O O . PRO A 1 82 ? -5.558 -1.449 16.621 1.00 93.38 82 PRO A O 1
ATOM 608 N N . PRO A 1 83 ? -3.965 0.127 16.427 1.00 92.06 83 PRO A N 1
ATOM 609 C CA . PRO A 1 83 ? -4.326 0.767 17.693 1.00 92.06 83 PRO A CA 1
ATOM 610 C C . PRO A 1 83 ? -5.719 1.413 17.641 1.00 92.06 83 PRO A C 1
ATOM 612 O O . PRO A 1 83 ? -6.476 1.315 18.610 1.00 92.06 83 PRO A O 1
ATOM 615 N N . LEU A 1 84 ? -6.107 2.007 16.505 1.00 90.69 84 LEU A N 1
ATOM 616 C CA . LEU A 1 84 ? -7.452 2.559 16.311 1.00 90.69 84 LEU A CA 1
ATOM 617 C C . LEU A 1 84 ? -8.530 1.481 16.481 1.00 90.69 84 LEU A C 1
ATOM 619 O O . LEU A 1 84 ? -9.522 1.679 17.188 1.00 90.69 84 LEU A O 1
ATOM 623 N N . THR A 1 85 ? -8.313 0.322 15.869 1.00 92.44 85 THR A N 1
ATOM 624 C CA . THR A 1 85 ? -9.253 -0.798 15.915 1.00 92.44 85 THR A CA 1
ATOM 625 C C . THR A 1 85 ? -9.333 -1.417 17.303 1.00 92.44 85 THR A C 1
ATOM 627 O O . THR A 1 85 ? -10.434 -1.721 17.765 1.00 92.44 85 THR A O 1
ATOM 630 N N . ALA A 1 86 ? -8.206 -1.548 18.007 1.00 94.06 86 ALA A N 1
ATOM 631 C CA . ALA A 1 86 ? -8.197 -2.018 19.390 1.00 94.06 86 ALA A CA 1
ATOM 632 C C . ALA A 1 86 ? -9.090 -1.140 20.287 1.00 94.06 86 ALA A C 1
ATOM 634 O O . ALA A 1 86 ? -9.922 -1.663 21.031 1.00 94.06 86 ALA A O 1
ATOM 635 N N . MET A 1 87 ? -8.996 0.190 20.158 1.00 91.50 87 MET A N 1
ATOM 636 C CA . MET A 1 87 ? -9.848 1.130 20.902 1.00 91.50 87 MET A CA 1
ATOM 637 C C . MET A 1 87 ? -11.336 0.982 20.559 1.00 91.50 87 MET A C 1
ATOM 639 O O . MET A 1 87 ? -12.191 1.050 21.445 1.00 91.50 87 MET A O 1
ATOM 643 N N . VAL A 1 88 ? -11.663 0.769 19.283 1.00 90.75 88 VAL A N 1
ATOM 644 C CA . VAL A 1 88 ? -13.046 0.537 18.839 1.00 90.75 88 VAL A CA 1
ATOM 645 C C . VAL A 1 88 ? -13.590 -0.776 19.398 1.00 90.75 88 VAL A C 1
ATOM 647 O O . VAL A 1 88 ? -14.720 -0.805 19.882 1.00 90.75 88 VAL A O 1
ATOM 650 N N . PHE A 1 89 ? -12.788 -1.841 19.405 1.00 93.19 89 PHE A N 1
ATOM 651 C CA . PHE A 1 89 ? -13.180 -3.136 19.960 1.00 93.19 89 PHE A CA 1
ATOM 652 C C . PHE A 1 89 ? -13.465 -3.046 21.463 1.00 93.19 89 PHE A C 1
ATOM 654 O O . PHE A 1 89 ? -14.504 -3.543 21.893 1.00 93.19 89 PHE A O 1
ATOM 661 N N . ILE A 1 90 ? -12.640 -2.318 22.230 1.00 93.25 90 ILE A N 1
ATOM 662 C CA . ILE A 1 90 ? -12.894 -2.048 23.659 1.00 93.25 90 ILE A CA 1
ATOM 663 C C . ILE A 1 90 ? -14.258 -1.370 23.848 1.00 93.25 90 ILE A C 1
ATOM 665 O O . ILE A 1 90 ? -15.059 -1.812 24.668 1.00 93.25 90 ILE A O 1
ATOM 669 N N . LYS A 1 91 ? -14.565 -0.333 23.056 1.00 89.06 91 LYS A N 1
ATOM 670 C CA . LYS A 1 91 ? -15.848 0.393 23.141 1.00 89.06 91 LYS A CA 1
ATOM 671 C C . LYS A 1 91 ? -17.066 -0.460 22.772 1.00 89.06 91 LYS A C 1
ATOM 673 O O . LYS A 1 91 ? -18.180 -0.131 23.173 1.00 89.06 91 LYS A O 1
ATOM 678 N N . LEU A 1 92 ? -16.872 -1.515 21.985 1.00 88.62 92 LEU A N 1
ATOM 679 C CA . LEU A 1 92 ? -17.925 -2.443 21.565 1.00 88.62 92 LEU A CA 1
ATOM 680 C C . LEU A 1 92 ? -18.043 -3.672 22.479 1.00 88.62 92 LEU A C 1
ATOM 682 O O . LEU A 1 92 ? -18.954 -4.470 22.278 1.00 88.62 92 LEU A O 1
ATOM 686 N N . GLY A 1 93 ? -17.155 -3.824 23.467 1.00 90.25 93 GLY A N 1
ATOM 687 C CA . GLY A 1 93 ? -17.116 -4.984 24.362 1.00 90.25 93 GLY A CA 1
ATOM 688 C C . GLY A 1 93 ? -16.397 -6.212 23.788 1.00 90.25 93 GLY A C 1
ATOM 689 O O . GLY A 1 93 ? -16.525 -7.300 24.341 1.00 90.25 93 GLY A O 1
ATOM 690 N N . TYR A 1 94 ? -15.642 -6.063 22.695 1.00 92.31 94 TYR A N 1
ATOM 691 C CA . TYR A 1 94 ? -14.832 -7.133 22.103 1.00 92.31 94 TYR A CA 1
ATOM 692 C C . TYR A 1 94 ? -13.387 -7.125 22.619 1.00 92.31 94 TYR A C 1
ATOM 694 O O . TYR A 1 94 ? -12.879 -6.117 23.109 1.00 92.31 94 TYR A O 1
ATOM 702 N N . HIS A 1 95 ? -12.688 -8.251 22.448 1.00 95.00 95 HIS A N 1
ATOM 703 C CA . HIS A 1 95 ? -11.294 -8.380 22.864 1.00 95.00 95 HIS A CA 1
ATOM 704 C C . HIS A 1 95 ? -10.360 -7.495 22.003 1.00 95.00 95 HIS A C 1
ATOM 706 O O . HIS A 1 95 ? -10.294 -7.693 20.786 1.00 95.00 95 HIS A O 1
ATOM 712 N N . PRO A 1 96 ? -9.584 -6.561 22.591 1.00 94.19 96 PRO A N 1
ATOM 713 C CA . PRO A 1 96 ? -8.785 -5.585 21.839 1.00 94.19 96 PRO A CA 1
ATOM 714 C C . PRO A 1 96 ? -7.732 -6.222 20.932 1.00 94.19 96 PRO A C 1
ATOM 716 O O . PRO A 1 96 ? -7.540 -5.768 19.807 1.00 94.19 96 PRO A O 1
ATOM 719 N N . ILE A 1 97 ? -7.086 -7.303 21.387 1.00 95.69 97 ILE A N 1
ATOM 720 C CA . ILE A 1 97 ? -6.061 -8.006 20.596 1.00 95.69 97 ILE A CA 1
ATOM 721 C C . ILE A 1 97 ? -6.667 -8.624 19.332 1.00 95.69 97 ILE A C 1
ATOM 723 O O . ILE A 1 97 ? -6.013 -8.643 18.296 1.00 95.69 97 ILE A O 1
ATOM 727 N N . ALA A 1 98 ? -7.928 -9.072 19.380 1.00 94.19 98 ALA A N 1
ATOM 728 C CA . ALA A 1 98 ? -8.594 -9.617 18.200 1.00 94.19 98 ALA A CA 1
ATOM 729 C C . ALA A 1 98 ? -8.817 -8.523 17.147 1.00 94.19 98 ALA A C 1
ATOM 731 O O . ALA A 1 98 ? -8.575 -8.748 15.965 1.00 94.19 98 ALA A O 1
ATOM 732 N N . GLY A 1 99 ? -9.209 -7.320 17.582 1.00 93.50 99 GLY A N 1
ATOM 733 C CA . GLY A 1 99 ? -9.332 -6.159 16.704 1.00 93.50 99 GLY A CA 1
ATOM 734 C C . GLY A 1 99 ? -7.991 -5.722 16.117 1.00 93.50 99 GLY A C 1
ATOM 735 O O . GLY A 1 99 ? -7.893 -5.494 14.914 1.00 93.50 99 GLY A O 1
ATOM 736 N N . LEU A 1 100 ? -6.950 -5.661 16.949 1.00 94.19 100 LEU A N 1
ATOM 737 C CA . LEU A 1 100 ? -5.587 -5.327 16.530 1.00 94.19 100 LEU A CA 1
ATOM 738 C C . LEU A 1 100 ? -5.074 -6.310 15.470 1.00 94.19 100 LEU A C 1
ATOM 740 O O . LEU A 1 100 ? -4.643 -5.888 14.399 1.00 94.19 100 LEU A O 1
ATOM 744 N N . ALA A 1 101 ? -5.161 -7.612 15.754 1.00 95.25 101 ALA A N 1
ATOM 745 C CA . ALA A 1 101 ? -4.720 -8.665 14.846 1.00 95.25 101 ALA A CA 1
ATOM 746 C C . ALA A 1 101 ? -5.516 -8.652 13.535 1.00 95.25 101 ALA A C 1
ATOM 748 O O . ALA A 1 101 ? -4.924 -8.778 12.468 1.00 95.25 101 ALA A O 1
ATOM 749 N N . MET A 1 102 ? -6.835 -8.443 13.601 1.00 95.06 102 MET A N 1
ATOM 750 C CA . MET A 1 102 ? -7.695 -8.332 12.421 1.00 95.06 102 MET A CA 1
ATOM 751 C C . MET A 1 102 ? -7.305 -7.139 11.542 1.00 95.06 102 MET A C 1
ATOM 753 O O . MET A 1 102 ? -7.126 -7.311 10.339 1.00 95.06 102 MET A O 1
ATOM 757 N N . ALA A 1 103 ? -7.112 -5.957 12.131 1.00 93.50 103 ALA A N 1
ATOM 758 C CA . ALA A 1 103 ? -6.714 -4.768 11.385 1.00 93.50 103 ALA A CA 1
ATOM 759 C C . ALA A 1 103 ? -5.338 -4.950 10.731 1.00 93.50 103 ALA A C 1
ATOM 761 O O . ALA A 1 103 ? -5.186 -4.688 9.538 1.00 93.50 103 ALA A O 1
ATOM 762 N N . TYR A 1 104 ? -4.363 -5.477 11.473 1.00 92.88 104 TYR A N 1
ATOM 763 C CA . TYR A 1 104 ? -3.024 -5.745 10.951 1.00 92.88 104 TYR A CA 1
ATOM 764 C C . TYR A 1 104 ? -3.038 -6.787 9.822 1.00 92.88 104 TYR A C 1
ATOM 766 O O . TYR A 1 104 ? -2.474 -6.559 8.752 1.00 92.88 104 TYR A O 1
ATOM 774 N N . ALA A 1 105 ? -3.753 -7.899 10.021 1.00 93.94 105 ALA A N 1
ATOM 775 C CA . ALA A 1 105 ? -3.914 -8.936 9.008 1.00 93.94 105 ALA A CA 1
ATOM 776 C C . ALA A 1 105 ? -4.626 -8.411 7.754 1.00 93.94 105 ALA A C 1
ATOM 778 O O . ALA A 1 105 ? -4.245 -8.783 6.650 1.00 93.94 105 ALA A O 1
ATOM 779 N N . SER A 1 106 ? -5.616 -7.524 7.899 1.00 93.31 106 SER A N 1
ATOM 780 C CA . SER A 1 106 ? -6.293 -6.915 6.749 1.00 93.31 106 SER A CA 1
ATOM 781 C C . SER A 1 106 ? -5.389 -5.961 5.964 1.00 93.31 106 SER A C 1
ATOM 783 O O . SER A 1 106 ? -5.407 -6.001 4.738 1.00 93.31 106 SER A O 1
ATOM 785 N N . ALA A 1 107 ? -4.557 -5.165 6.647 1.00 90.19 107 ALA A N 1
ATOM 786 C CA . ALA A 1 107 ? -3.650 -4.217 6.003 1.00 90.19 107 ALA A CA 1
ATOM 787 C C . ALA A 1 107 ? -2.514 -4.912 5.240 1.00 90.19 107 ALA A C 1
ATOM 789 O O . ALA A 1 107 ? -2.182 -4.519 4.125 1.00 90.19 107 ALA A O 1
ATOM 790 N N . ILE A 1 108 ? -1.934 -5.968 5.817 1.00 90.31 108 ILE A N 1
ATOM 791 C CA . ILE A 1 108 ? -0.796 -6.668 5.204 1.00 90.31 108 ILE A CA 1
ATOM 792 C C . ILE A 1 108 ? -1.256 -7.803 4.290 1.00 90.31 108 ILE A C 1
ATOM 794 O O . ILE A 1 108 ? -0.779 -7.929 3.167 1.00 90.31 108 ILE A O 1
ATOM 798 N N . GLY A 1 109 ? -2.209 -8.623 4.737 1.00 88.88 109 GLY A N 1
ATOM 799 C CA . GLY A 1 109 ? -2.745 -9.723 3.934 1.00 88.8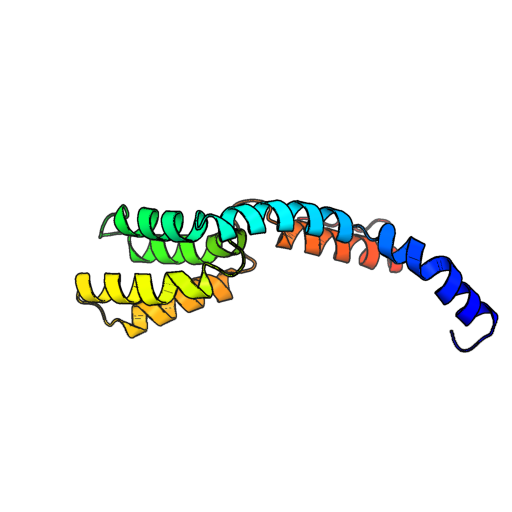8 109 GLY A CA 1
ATOM 800 C C . GLY A 1 109 ? -3.537 -9.236 2.720 1.00 88.88 109 GLY A C 1
ATOM 801 O O . GLY A 1 109 ? -3.583 -9.921 1.703 1.00 88.88 109 GLY A O 1
ATOM 802 N N . GLY A 1 110 ? -4.123 -8.039 2.809 1.00 87.31 110 GLY A N 1
ATOM 803 C CA . GLY A 1 110 ? -4.846 -7.383 1.724 1.00 87.31 110 GLY A CA 1
ATOM 804 C C . GLY A 1 110 ? -3.989 -6.533 0.789 1.00 87.31 110 GLY A C 1
ATOM 805 O O . GLY A 1 110 ? -4.542 -5.940 -0.126 1.00 87.31 110 GLY A O 1
ATOM 806 N N . PHE A 1 111 ? -2.667 -6.464 0.979 1.00 83.88 111 PHE A N 1
ATOM 807 C CA . PHE A 1 111 ? -1.815 -5.462 0.324 1.00 83.88 111 PHE A CA 1
ATOM 808 C C . PHE A 1 111 ? -1.874 -5.468 -1.215 1.00 83.88 111 PHE A C 1
ATOM 810 O O . PHE A 1 111 ? -1.711 -4.426 -1.844 1.00 83.88 111 PHE A O 1
ATOM 817 N N . SER A 1 112 ? -2.110 -6.629 -1.835 1.00 84.88 112 SER A N 1
ATOM 818 C CA . SER A 1 112 ? -2.236 -6.756 -3.299 1.00 84.88 112 SER A CA 1
ATOM 819 C C . SER A 1 112 ? -3.676 -6.668 -3.815 1.00 84.88 112 SER A C 1
ATOM 821 O O . SER A 1 112 ? -3.884 -6.684 -5.021 1.00 84.88 112 SER A O 1
ATOM 823 N N . ALA A 1 113 ? -4.679 -6.610 -2.939 1.00 87.00 113 ALA A N 1
ATOM 824 C CA . ALA A 1 113 ? -6.077 -6.521 -3.341 1.00 87.00 113 ALA A CA 1
ATOM 825 C C . ALA A 1 113 ? -6.520 -5.055 -3.373 1.00 87.00 113 ALA A C 1
ATOM 827 O O . ALA A 1 113 ? -6.366 -4.338 -2.390 1.00 87.00 113 ALA A O 1
ATOM 828 N N . ASN A 1 114 ? -7.117 -4.617 -4.483 1.00 84.44 114 ASN A N 1
ATOM 829 C CA . ASN A 1 114 ? -7.640 -3.262 -4.632 1.00 84.44 114 ASN A CA 1
ATOM 830 C C . ASN A 1 114 ? -8.956 -3.246 -5.412 1.00 84.44 114 ASN A C 1
ATOM 832 O O . ASN A 1 114 ? -9.209 -4.110 -6.246 1.00 84.44 114 ASN A O 1
ATOM 836 N N . PHE A 1 115 ? -9.789 -2.228 -5.169 1.00 83.38 115 PHE A N 1
ATOM 837 C CA . PHE A 1 115 ? -10.970 -1.955 -6.005 1.00 83.38 115 PHE A CA 1
ATOM 838 C C . PHE A 1 115 ? -10.651 -1.115 -7.246 1.00 83.38 115 PHE A C 1
ATOM 840 O O . PHE A 1 115 ? -11.484 -0.996 -8.141 1.00 83.38 115 PHE A O 1
ATOM 847 N N . MET A 1 116 ? -9.478 -0.490 -7.276 1.00 81.81 116 MET A N 1
ATOM 848 C CA . MET A 1 116 ? -9.018 0.376 -8.354 1.00 81.81 116 MET A CA 1
ATOM 849 C C . MET A 1 116 ? -7.575 0.021 -8.681 1.00 81.81 116 MET A C 1
ATOM 851 O O . MET A 1 116 ? -6.846 -0.427 -7.802 1.00 81.81 116 MET A O 1
ATOM 855 N N . ILE A 1 117 ? -7.164 0.266 -9.924 1.00 81.62 117 ILE A N 1
ATOM 856 C CA . ILE A 1 117 ? -5.771 0.091 -10.336 1.00 81.62 117 ILE A CA 1
ATOM 857 C C . ILE A 1 117 ? -4.897 1.006 -9.477 1.00 81.62 117 ILE A C 1
ATOM 859 O O . ILE A 1 117 ? -5.059 2.231 -9.480 1.00 81.62 117 ILE A O 1
ATOM 863 N N . GLY A 1 118 ? -4.000 0.389 -8.721 1.00 78.69 118 GLY A N 1
ATOM 864 C CA . GLY A 1 118 ? -3.075 1.042 -7.816 1.00 78.69 118 GLY A CA 1
ATOM 865 C C . GLY A 1 118 ? -1.643 1.041 -8.337 1.00 78.69 118 GLY A C 1
ATOM 866 O O . GLY A 1 118 ? -1.321 0.591 -9.438 1.00 78.69 118 GLY A O 1
ATOM 867 N N . MET A 1 119 ? -0.745 1.545 -7.497 1.00 77.81 119 MET A N 1
ATOM 868 C CA . MET A 1 119 ? 0.685 1.570 -7.797 1.00 77.81 119 MET A CA 1
ATOM 869 C C . MET A 1 119 ? 1.260 0.159 -7.952 1.00 77.81 119 MET A C 1
ATOM 871 O O . MET A 1 119 ? 2.046 -0.067 -8.866 1.00 77.81 119 MET A O 1
ATOM 875 N N . SER A 1 120 ? 0.859 -0.778 -7.085 1.00 82.38 120 SER A N 1
ATOM 876 C CA . SER A 1 120 ? 1.301 -2.177 -7.128 1.00 82.38 120 SER A CA 1
ATOM 877 C C . SER A 1 120 ? 1.026 -2.809 -8.492 1.00 82.38 120 SER A C 1
ATOM 879 O O . SER A 1 120 ? 1.895 -3.467 -9.053 1.00 82.38 120 SER A O 1
ATOM 881 N N . ASP A 1 121 ? -0.144 -2.532 -9.059 1.00 85.69 121 ASP A N 1
ATOM 882 C CA . ASP A 1 121 ? -0.589 -3.071 -10.341 1.00 85.69 121 ASP A CA 1
ATOM 883 C C . ASP A 1 121 ? 0.245 -2.505 -11.501 1.00 85.69 121 ASP A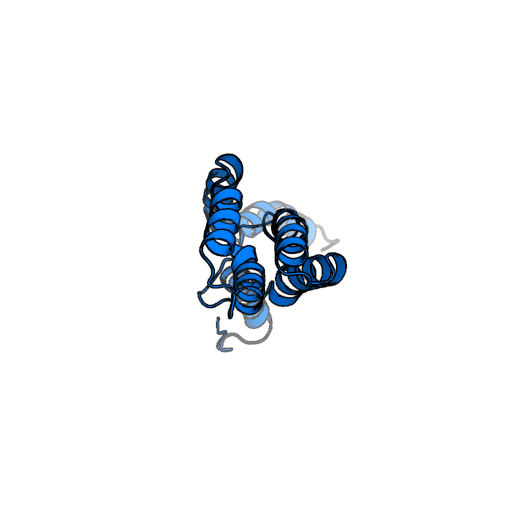 C 1
ATOM 885 O O . ASP A 1 121 ? 0.783 -3.238 -12.336 1.00 85.69 121 ASP A O 1
ATOM 889 N N . ALA A 1 122 ? 0.450 -1.187 -11.505 1.00 83.75 122 ALA A N 1
ATOM 890 C CA . ALA A 1 122 ? 1.257 -0.514 -12.514 1.00 83.75 122 ALA A CA 1
ATOM 891 C C . ALA A 1 122 ? 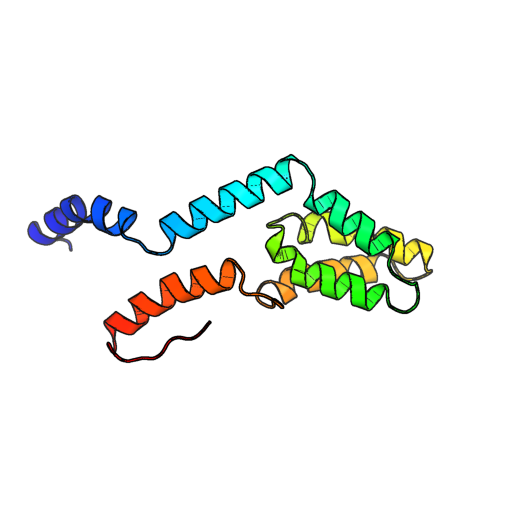2.756 -0.883 -12.422 1.00 83.75 122 ALA A C 1
ATOM 893 O O . ALA A 1 122 ? 3.424 -1.027 -13.450 1.00 83.75 122 ALA A O 1
ATOM 894 N N . LEU A 1 123 ? 3.275 -1.107 -11.211 1.00 85.88 123 LEU A N 1
ATOM 895 C CA . LEU A 1 123 ? 4.622 -1.631 -10.967 1.00 85.88 123 LEU A CA 1
ATOM 896 C C . LEU A 1 123 ? 4.782 -3.060 -11.484 1.00 85.88 123 LEU A C 1
ATOM 898 O O . LEU A 1 123 ? 5.721 -3.347 -12.229 1.00 85.88 123 LEU A O 1
ATOM 902 N N . LEU A 1 124 ? 3.858 -3.951 -11.119 1.00 87.94 124 LEU A N 1
ATOM 903 C CA . LEU A 1 124 ? 3.867 -5.338 -11.576 1.00 87.94 124 LEU A CA 1
ATOM 904 C C . LEU A 1 124 ? 3.815 -5.407 -13.098 1.00 87.94 124 LEU A C 1
ATOM 906 O O . LEU A 1 124 ? 4.580 -6.167 -13.693 1.00 87.94 124 LEU A O 1
ATOM 910 N N . TYR A 1 125 ? 2.999 -4.573 -13.739 1.00 87.31 125 TYR A N 1
ATOM 911 C CA . TYR A 1 125 ? 2.965 -4.475 -15.194 1.00 87.31 125 TYR A CA 1
ATOM 912 C C . TYR A 1 125 ? 4.304 -4.008 -15.779 1.00 87.31 125 TYR A C 1
ATOM 914 O O . TYR A 1 125 ? 4.824 -4.625 -16.714 1.00 87.31 125 TYR A O 1
ATOM 922 N N . ALA A 1 126 ? 4.890 -2.952 -15.208 1.00 85.81 126 ALA A N 1
ATOM 923 C CA . ALA A 1 126 ? 6.161 -2.387 -15.655 1.00 85.81 126 ALA A CA 1
ATOM 924 C C . ALA A 1 126 ? 7.336 -3.373 -15.540 1.00 85.81 126 ALA A C 1
ATOM 926 O O . ALA A 1 126 ? 8.269 -3.287 -16.336 1.00 85.81 126 ALA A O 1
ATOM 927 N N . PHE A 1 127 ? 7.290 -4.325 -14.603 1.00 87.19 127 PHE A N 1
ATOM 928 C CA . PHE A 1 127 ? 8.271 -5.413 -14.511 1.00 87.19 127 PHE A CA 1
ATOM 929 C C . PHE A 1 127 ? 7.929 -6.595 -15.420 1.00 87.19 127 PHE A C 1
ATOM 931 O O . PHE A 1 127 ? 8.796 -7.135 -16.111 1.00 87.19 127 PHE A O 1
ATOM 938 N N . THR A 1 128 ? 6.659 -6.995 -15.437 1.00 89.69 128 THR A N 1
ATOM 939 C CA . THR A 1 128 ? 6.213 -8.210 -16.124 1.00 89.69 128 THR A CA 1
ATOM 940 C C . THR A 1 128 ? 6.287 -8.043 -17.635 1.00 89.69 128 THR A C 1
ATOM 942 O O . THR A 1 128 ? 6.734 -8.955 -18.330 1.00 89.69 128 THR A O 1
ATOM 945 N N . LYS A 1 1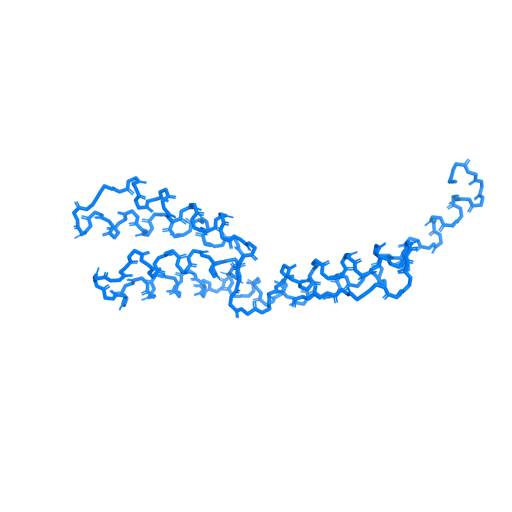29 ? 5.919 -6.875 -18.177 1.00 87.00 129 LYS A N 1
ATOM 946 C CA . LYS A 1 129 ? 5.915 -6.672 -19.629 1.00 87.00 129 LYS A CA 1
ATOM 947 C C . LYS A 1 129 ? 7.319 -6.799 -20.249 1.00 87.00 129 LYS A C 1
ATOM 949 O O . LYS A 1 129 ? 7.456 -7.615 -21.163 1.00 87.00 129 LYS A O 1
ATOM 954 N N . PRO A 1 130 ? 8.374 -6.120 -19.761 1.00 85.44 130 PRO A N 1
ATOM 955 C CA . PRO A 1 130 ? 9.735 -6.344 -20.250 1.00 85.44 130 PRO A CA 1
ATOM 956 C C . PRO A 1 130 ? 10.216 -7.783 -20.037 1.00 85.44 130 PRO A C 1
ATOM 958 O O . PRO A 1 130 ? 10.826 -8.354 -20.936 1.00 85.44 130 PRO A O 1
ATOM 961 N N . ALA A 1 131 ? 9.893 -8.403 -18.894 1.00 88.19 131 ALA A N 1
ATOM 962 C CA . ALA A 1 131 ? 10.278 -9.787 -18.619 1.00 88.19 131 ALA A CA 1
ATOM 963 C C . ALA A 1 131 ? 9.668 -10.773 -19.631 1.00 88.19 131 ALA A C 1
ATOM 965 O O . ALA A 1 131 ? 10.369 -11.647 -20.139 1.00 88.19 131 ALA A O 1
ATOM 966 N N . THR A 1 132 ? 8.391 -10.602 -19.994 1.00 89.81 132 THR A N 1
ATOM 967 C CA . THR A 1 132 ? 7.750 -11.444 -21.021 1.00 89.81 132 THR A CA 1
ATOM 968 C C . THR A 1 132 ? 8.408 -11.292 -22.390 1.00 89.81 132 THR A C 1
ATOM 970 O O . THR A 1 132 ? 8.628 -12.297 -23.062 1.00 89.81 132 THR A O 1
ATOM 973 N N . GLN A 1 133 ? 8.819 -10.077 -22.768 1.00 86.00 133 GLN A N 1
ATOM 974 C CA . GLN A 1 133 ? 9.461 -9.797 -24.059 1.00 86.00 133 GLN A CA 1
ATOM 975 C C . GLN A 1 133 ? 10.823 -10.484 -24.239 1.00 86.00 133 GLN A C 1
ATOM 977 O O . GLN A 1 133 ? 11.262 -10.644 -25.378 1.00 86.00 133 GLN A O 1
ATOM 982 N N . ILE A 1 134 ? 11.472 -10.915 -23.150 1.00 88.94 134 ILE A N 1
ATOM 983 C CA . ILE A 1 134 ? 12.703 -11.721 -23.201 1.00 88.94 134 ILE A CA 1
ATOM 984 C C . ILE A 1 134 ? 12.414 -13.120 -23.767 1.00 88.94 134 ILE A C 1
ATOM 986 O O . ILE A 1 134 ? 13.260 -13.694 -24.449 1.00 88.94 134 ILE A O 1
ATOM 990 N N . VAL A 1 135 ? 11.224 -13.664 -23.496 1.00 89.88 135 VAL A N 1
ATOM 991 C CA . VAL A 1 135 ? 10.847 -15.037 -23.860 1.00 89.88 135 VAL A CA 1
ATOM 992 C C . VAL A 1 135 ? 9.971 -15.067 -25.114 1.00 89.88 135 VAL A C 1
ATOM 994 O O . VAL A 1 135 ? 10.264 -15.812 -26.046 1.00 89.88 135 VAL A O 1
ATOM 997 N N . ALA A 1 136 ? 8.910 -14.258 -25.158 1.00 88.50 136 ALA A N 1
ATOM 998 C CA . ALA A 1 136 ? 7.955 -14.205 -26.263 1.00 88.50 136 ALA A CA 1
ATOM 999 C C . ALA A 1 136 ? 7.380 -12.786 -26.425 1.00 88.50 136 ALA A C 1
ATOM 1001 O O . ALA A 1 136 ? 6.980 -12.135 -25.459 1.00 88.50 136 ALA A O 1
ATOM 1002 N N . LYS A 1 137 ? 7.346 -12.277 -27.664 1.00 79.12 137 LYS A N 1
ATOM 1003 C CA . LYS A 1 137 ? 7.001 -10.868 -27.951 1.00 79.12 137 LYS A CA 1
ATOM 1004 C C . LYS A 1 137 ? 5.502 -10.568 -27.851 1.00 79.12 137 LYS A C 1
ATOM 1006 O O . LYS A 1 137 ? 5.116 -9.412 -27.681 1.00 79.12 137 LYS A O 1
ATOM 1011 N N . ASP A 1 138 ? 4.677 -11.595 -27.956 1.00 82.12 138 ASP A N 1
ATOM 1012 C CA . ASP A 1 138 ? 3.238 -11.558 -28.203 1.00 82.12 138 ASP A CA 1
ATOM 1013 C C . ASP A 1 138 ? 2.398 -12.044 -27.013 1.00 82.12 138 ASP A C 1
ATOM 1015 O O . ASP A 1 138 ? 1.192 -12.237 -27.140 1.00 82.12 138 ASP A O 1
ATOM 1019 N N . VAL A 1 139 ? 2.999 -12.164 -25.825 1.00 84.94 139 VAL A N 1
ATOM 1020 C CA . VAL A 1 139 ? 2.250 -12.483 -24.604 1.00 84.94 139 VAL A CA 1
ATOM 1021 C C . VAL A 1 139 ? 1.397 -11.274 -24.181 1.00 84.94 139 VAL A C 1
ATOM 1023 O O . VAL A 1 139 ? 1.950 -10.191 -23.913 1.00 84.94 139 VAL A O 1
ATOM 1026 N N . PRO A 1 140 ? 0.058 -11.418 -24.109 1.00 83.19 140 PRO A N 1
ATOM 1027 C CA . PRO A 1 140 ? -0.800 -10.402 -23.523 1.00 83.19 140 PRO A CA 1
ATOM 1028 C C . PRO A 1 140 ? -0.587 -10.390 -22.006 1.00 83.19 140 PRO A C 1
ATOM 1030 O O . PRO A 1 140 ? -0.692 -11.418 -21.344 1.00 83.19 140 PRO A O 1
ATOM 1033 N N . VAL A 1 141 ? -0.270 -9.217 -21.463 1.00 83.56 141 VAL A N 1
ATOM 1034 C CA . VAL A 1 141 ? -0.111 -8.995 -20.021 1.00 83.56 141 VAL A CA 1
ATOM 1035 C C . VAL A 1 141 ? -1.259 -8.100 -19.586 1.00 83.56 141 VAL A C 1
ATOM 1037 O O . VAL A 1 141 ? -1.482 -7.059 -20.205 1.00 83.56 141 VAL A O 1
ATOM 1040 N N . ASN A 1 142 ? -2.002 -8.528 -18.571 1.00 78.75 142 ASN A N 1
ATOM 1041 C CA . ASN A 1 142 ? -3.109 -7.781 -17.993 1.00 78.75 142 ASN A CA 1
ATOM 1042 C C . ASN A 1 142 ? -2.728 -7.183 -16.636 1.00 78.75 142 ASN A C 1
ATOM 1044 O O . ASN A 1 142 ? -1.715 -7.545 -16.033 1.00 78.75 142 ASN A O 1
ATOM 1048 N N . VAL A 1 143 ? -3.560 -6.233 -16.222 1.00 68.56 143 VAL A N 1
ATOM 1049 C CA . VAL A 1 143 ? -3.530 -5.525 -14.947 1.00 68.56 143 VAL A CA 1
ATOM 1050 C C . VAL A 1 143 ? -4.937 -5.566 -14.384 1.00 68.56 143 VAL A C 1
ATOM 1052 O O . VAL A 1 143 ? -5.866 -5.310 -15.188 1.00 68.56 143 VAL A O 1
#